Protein AF-A0A2V5JV37-F1 (afdb_monomer)

Secondary structure (DSSP, 8-state):
-EEEEEEEETTT--EEEEEES-HHHHHHHHHTT-STTTGGGPSEEEEEEEEESSTTT-

Nearest PDB structures (foldseek):
  1zg2-assembly1_A  TM=5.395E-01  e=1.138E-02  Halalkalibacterium halodurans
  8ckb-assembly1_I004  TM=6.044E-01  e=1.961E-01  Bacteroides phage crAss001
  8ckb-assembly1_I001  TM=4.579E-01  e=5.657E-01  Bacteroides phage crAss001

Sequence (58 aa):
MFYCYVLRSQKTGRRYVGSCENLTDRIRRYNAGESKATKHGVPWLLIHSEGFATRAEA

Mean predicted aligned error: 3.58 Å

pLDDT: mean 89.78, std 4.82, range [74.88, 95.5]

Radius of gyration: 11.18 Å; Cα contacts (8 Å, |Δi|>4): 111; chains: 1; bounding box: 23×19×30 Å

Foldseek 3Di:
DKKWFWKAQPVPRDIDIDMDPDPVVVLVCLLVLVDPVSNVRPPIDTPDMDDDPDPVVD

Solvent-accessible surface area (backbone atoms only — not comparable to full-atom values): 3261 Å² total; per-residue (Å²): 94,19,29,28,35,34,33,32,15,73,70,70,65,47,75,47,74,52,67,41,72,54,64,69,62,49,54,51,42,39,54,69,40,76,37,86,84,45,36,83,30,42,54,60,41,81,77,47,75,47,79,27,81,42,73,91,79,68

Structure (mmCIF, N/CA/C/O backbone):
data_AF-A0A2V5JV37-F1
#
_entry.id   AF-A0A2V5JV37-F1
#
loop_
_atom_site.group_PDB
_atom_site.id
_atom_site.type_symbol
_atom_site.label_atom_id
_atom_site.label_alt_id
_atom_site.label_comp_id
_atom_site.label_asym_id
_atom_site.label_entity_id
_atom_site.label_seq_id
_atom_site.pdbx_PDB_ins_code
_atom_site.Cartn_x
_atom_site.Cartn_y
_atom_site.Cartn_z
_atom_site.occupancy
_atom_site.B_iso_or_equiv
_atom_site.auth_seq_id
_atom_site.auth_comp_id
_atom_site.auth_asym_id
_atom_site.auth_atom_id
_atom_site.pdbx_PDB_model_num
ATOM 1 N N . MET A 1 1 ? 7.143 -8.757 -11.726 1.00 83.75 1 MET A N 1
ATOM 2 C CA . MET A 1 1 ? 6.024 -7.797 -11.726 1.00 83.75 1 MET A CA 1
ATOM 3 C C . MET A 1 1 ? 6.056 -7.068 -10.402 1.00 83.75 1 MET A C 1
ATOM 5 O O . MET A 1 1 ? 6.124 -7.723 -9.367 1.00 83.75 1 MET A O 1
ATOM 9 N N . PHE A 1 2 ? 6.065 -5.747 -10.439 1.00 91.94 2 PHE A N 1
ATOM 10 C CA . PHE A 1 2 ? 6.017 -4.890 -9.263 1.00 91.94 2 PHE A CA 1
ATOM 11 C C . PHE A 1 2 ? 4.658 -4.212 -9.216 1.00 91.94 2 PHE A C 1
ATOM 13 O O . PHE A 1 2 ? 4.016 -4.045 -10.244 1.00 91.94 2 PHE A O 1
ATOM 20 N N . TYR A 1 3 ? 4.207 -3.848 -8.029 1.00 93.56 3 TYR A N 1
ATOM 21 C CA . TYR A 1 3 ? 2.935 -3.181 -7.833 1.00 93.56 3 TYR A CA 1
ATOM 22 C C . TYR A 1 3 ? 3.160 -1.906 -7.057 1.00 93.56 3 TYR A C 1
ATOM 24 O O . TYR A 1 3 ? 3.788 -1.954 -5.997 1.00 93.56 3 TYR A O 1
ATOM 32 N N . CYS A 1 4 ? 2.596 -0.809 -7.543 1.00 94.62 4 CYS A N 1
ATOM 33 C CA . CYS A 1 4 ? 2.421 0.406 -6.768 1.00 94.62 4 CYS A CA 1
ATOM 34 C C . CYS A 1 4 ? 0.964 0.462 -6.306 1.00 94.62 4 CYS A C 1
ATOM 36 O O . CYS A 1 4 ? 0.045 0.162 -7.069 1.00 94.62 4 CYS A O 1
ATOM 38 N N . TYR A 1 5 ? 0.732 0.747 -5.029 1.00 94.38 5 TYR A N 1
ATOM 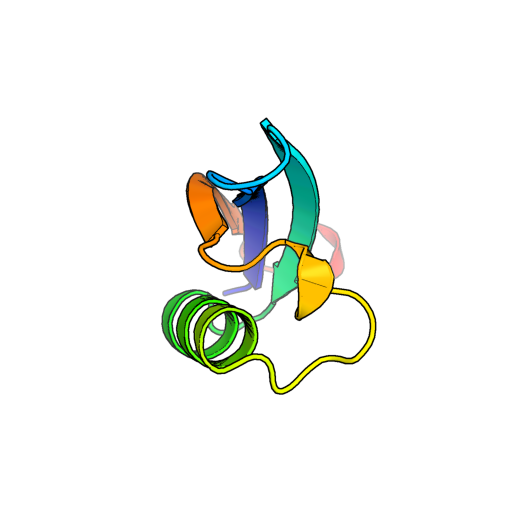39 C CA . TYR A 1 5 ? -0.590 0.610 -4.431 1.00 94.38 5 TYR A CA 1
ATOM 40 C C . TYR A 1 5 ? -0.899 1.726 -3.446 1.00 94.38 5 TYR A C 1
ATOM 42 O O . TYR A 1 5 ? -0.019 2.282 -2.786 1.00 94.38 5 TYR A O 1
ATOM 50 N N . VAL A 1 6 ? -2.195 2.002 -3.311 1.00 95.31 6 VAL A N 1
ATOM 51 C CA . VAL A 1 6 ? -2.740 2.951 -2.348 1.00 95.31 6 VAL A CA 1
ATOM 52 C C . VAL A 1 6 ? -3.707 2.223 -1.427 1.00 95.31 6 VAL A C 1
ATOM 54 O O . VAL A 1 6 ? -4.715 1.653 -1.853 1.00 95.31 6 VAL A O 1
ATOM 57 N N . LEU A 1 7 ? -3.407 2.274 -0.136 1.00 94.19 7 LEU A N 1
ATOM 58 C CA . LEU A 1 7 ? -4.271 1.796 0.931 1.00 94.19 7 LEU A CA 1
ATOM 59 C C . LEU A 1 7 ? -4.949 2.974 1.617 1.00 94.19 7 LEU A C 1
ATOM 61 O O . LEU A 1 7 ? -4.371 4.053 1.748 1.00 94.19 7 LEU A O 1
ATOM 65 N N . ARG A 1 8 ? -6.152 2.748 2.134 1.00 94.19 8 ARG A N 1
ATOM 66 C CA . ARG A 1 8 ? -6.855 3.672 3.018 1.00 94.19 8 ARG A CA 1
ATOM 67 C C . ARG A 1 8 ? -7.145 2.987 4.344 1.00 94.19 8 ARG A C 1
ATOM 69 O O . ARG A 1 8 ? -7.764 1.928 4.381 1.00 94.19 8 ARG A O 1
ATOM 76 N N . SER A 1 9 ? -6.724 3.609 5.435 1.00 93.81 9 SER A N 1
ATOM 77 C CA . SER A 1 9 ? -7.114 3.209 6.782 1.00 93.81 9 SER A CA 1
ATOM 78 C C . SER A 1 9 ? -8.610 3.452 6.951 1.00 93.81 9 SER A C 1
ATOM 80 O O . SER A 1 9 ? -9.060 4.594 6.843 1.00 93.81 9 SER A O 1
ATOM 82 N N . GLN A 1 10 ? -9.383 2.412 7.252 1.00 90.81 10 GLN A N 1
ATOM 83 C CA . GLN A 1 10 ? -10.797 2.585 7.595 1.00 90.81 10 GLN A CA 1
ATOM 84 C C . GLN A 1 10 ? -10.965 3.249 8.965 1.00 90.81 10 GLN A C 1
ATOM 86 O O . GLN A 1 10 ? -11.934 3.963 9.189 1.00 90.81 10 GLN A O 1
ATOM 91 N N . LYS A 1 11 ? -9.986 3.075 9.861 1.00 90.38 11 LYS A N 1
ATOM 92 C CA . LYS A 1 11 ? -9.999 3.664 11.204 1.00 90.38 11 LYS A CA 1
ATOM 93 C C . LYS A 1 11 ? -9.734 5.169 11.207 1.00 90.38 11 LYS A C 1
ATOM 95 O O . LYS A 1 11 ? -10.381 5.909 11.934 1.00 90.38 11 LYS A O 1
ATOM 100 N N . THR A 1 12 ? -8.738 5.618 10.445 1.00 90.94 12 THR A N 1
ATOM 101 C CA . THR A 1 12 ? -8.250 7.012 10.502 1.00 90.94 12 THR A CA 1
ATOM 102 C C . THR A 1 12 ? -8.509 7.796 9.220 1.00 90.94 12 THR A C 1
ATOM 104 O O . THR A 1 12 ? -8.215 8.985 9.158 1.00 90.94 12 THR A O 1
ATOM 107 N N . GLY A 1 13 ? -8.982 7.137 8.160 1.00 90.94 13 GLY A N 1
ATOM 108 C CA . GLY A 1 13 ? -9.146 7.733 6.835 1.00 90.94 13 GLY A CA 1
ATOM 109 C C . GLY A 1 13 ? -7.835 8.011 6.091 1.00 90.94 13 GLY A C 1
ATOM 110 O O . GLY A 1 13 ? -7.887 8.374 4.915 1.00 90.94 13 GLY A O 1
ATOM 111 N N . ARG A 1 14 ? -6.674 7.827 6.738 1.00 92.19 14 ARG A N 1
ATOM 112 C CA . ARG A 1 14 ? -5.349 8.102 6.167 1.00 92.19 14 ARG A CA 1
ATOM 113 C C . ARG A 1 14 ? -5.064 7.220 4.963 1.00 92.19 14 ARG A C 1
ATOM 115 O O . ARG A 1 14 ? -5.423 6.044 4.949 1.00 92.19 14 ARG A O 1
ATOM 122 N N . ARG A 1 15 ? -4.368 7.788 3.983 1.00 93.81 15 ARG A N 1
ATOM 123 C CA . ARG A 1 15 ? -3.864 7.057 2.822 1.00 93.81 15 ARG A CA 1
ATOM 124 C C . ARG A 1 15 ? -2.419 6.640 3.063 1.00 93.81 15 ARG A C 1
ATOM 126 O O . ARG A 1 15 ? -1.660 7.377 3.685 1.00 93.81 15 ARG A O 1
ATOM 133 N N . TYR A 1 16 ? -2.065 5.462 2.579 1.00 91.0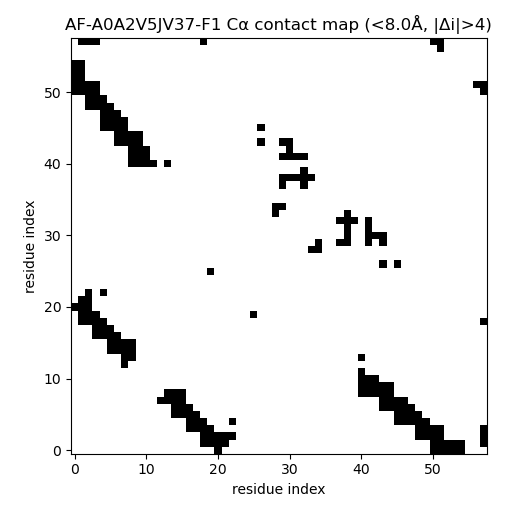0 16 TYR A N 1
ATOM 134 C CA . TYR A 1 16 ? -0.706 4.948 2.576 1.00 91.00 16 TYR A CA 1
ATOM 135 C C . TYR A 1 16 ? -0.377 4.495 1.163 1.00 91.00 16 TYR A C 1
ATOM 137 O O . TYR A 1 16 ? -1.147 3.743 0.573 1.00 91.00 16 TYR A O 1
ATOM 145 N N . VAL A 1 17 ? 0.744 4.967 0.633 1.00 93.19 17 VAL A N 1
ATOM 146 C CA . VAL A 1 17 ? 1.232 4.591 -0.693 1.00 93.19 17 VAL A CA 1
ATOM 147 C C . VAL A 1 17 ? 2.502 3.782 -0.508 1.00 93.19 17 VAL A C 1
ATOM 149 O O . VAL A 1 17 ? 3.336 4.117 0.336 1.00 93.19 17 VAL A O 1
ATOM 152 N N . GLY A 1 18 ? 2.647 2.717 -1.279 1.00 91.19 18 GLY A N 1
ATOM 153 C CA . GLY A 1 18 ? 3.871 1.938 -1.295 1.00 91.19 18 GLY A CA 1
ATOM 154 C C . GLY A 1 18 ? 3.978 1.098 -2.551 1.00 91.19 18 GLY A C 1
ATOM 155 O O . GLY A 1 18 ? 3.022 0.976 -3.313 1.00 91.19 18 GLY A O 1
ATOM 156 N N . SER A 1 19 ? 5.143 0.480 -2.725 1.00 93.75 19 SER A N 1
ATOM 157 C CA . SER A 1 19 ? 5.376 -0.492 -3.784 1.00 93.75 19 SER A CA 1
ATOM 158 C C . SER A 1 19 ? 5.883 -1.827 -3.233 1.00 93.75 19 SER A C 1
ATOM 160 O O . SER A 1 19 ? 6.433 -1.921 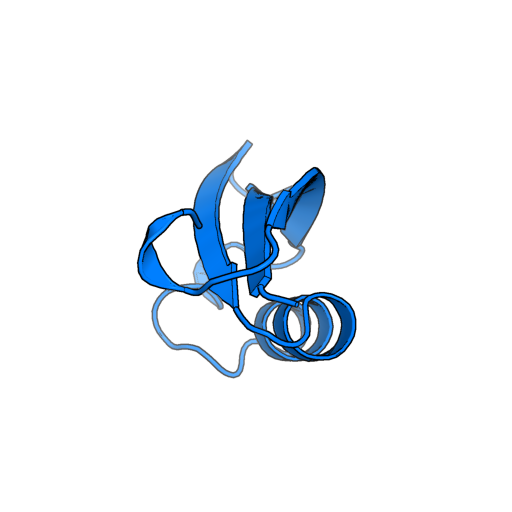-2.124 1.00 93.75 19 SER A O 1
ATOM 162 N N . CYS A 1 20 ? 5.586 -2.914 -3.943 1.00 92.62 20 CYS A N 1
ATOM 163 C CA . CYS A 1 20 ? 6.029 -4.264 -3.595 1.00 92.62 20 CYS A CA 1
ATOM 164 C C . CYS A 1 20 ? 5.884 -5.235 -4.768 1.00 92.62 20 CYS A C 1
ATOM 166 O O . CYS A 1 20 ? 5.124 -4.986 -5.693 1.00 92.62 20 CYS A O 1
ATOM 168 N N . GLU A 1 21 ? 6.554 -6.380 -4.693 1.00 92.56 21 GLU A N 1
ATOM 169 C CA . GLU A 1 21 ? 6.385 -7.469 -5.668 1.00 92.56 21 GLU A CA 1
ATOM 170 C C . GLU A 1 21 ? 5.125 -8.307 -5.408 1.00 92.56 21 GLU A C 1
ATOM 172 O O . GLU A 1 21 ? 4.529 -8.840 -6.339 1.00 92.56 21 GLU A O 1
ATOM 177 N N . ASN A 1 22 ? 4.690 -8.410 -4.146 1.00 90.88 22 ASN A N 1
ATOM 178 C CA . ASN A 1 22 ? 3.531 -9.208 -3.749 1.00 90.88 22 ASN A CA 1
ATOM 179 C C . ASN A 1 22 ? 2.538 -8.374 -2.930 1.00 90.88 22 ASN A C 1
ATOM 181 O O . ASN A 1 22 ? 2.680 -8.215 -1.714 1.00 90.88 22 ASN A O 1
ATOM 185 N N . LEU A 1 23 ? 1.525 -7.847 -3.619 1.00 90.19 23 LEU A N 1
ATOM 186 C CA . LEU A 1 23 ? 0.501 -6.980 -3.039 1.00 90.19 23 LEU A CA 1
ATOM 187 C C . LEU A 1 23 ? -0.363 -7.699 -1.993 1.00 90.19 23 LEU A C 1
ATOM 189 O O . LEU A 1 23 ? -0.633 -7.144 -0.927 1.00 90.19 23 LEU A O 1
ATOM 193 N N . THR A 1 24 ? -0.763 -8.941 -2.264 1.00 89.75 24 THR A N 1
ATOM 194 C CA . THR A 1 24 ? -1.656 -9.715 -1.391 1.00 89.75 24 THR A CA 1
ATOM 195 C C . THR A 1 24 ? -1.007 -10.007 -0.042 1.00 89.75 24 THR A C 1
ATOM 197 O O . THR A 1 24 ? -1.598 -9.742 1.007 1.00 89.75 24 THR A O 1
ATOM 200 N N . ASP A 1 25 ? 0.234 -10.502 -0.058 1.00 91.31 25 ASP A N 1
ATOM 201 C CA . ASP A 1 25 ? 0.990 -10.759 1.168 1.00 91.31 25 ASP A CA 1
ATOM 202 C C . ASP A 1 25 ? 1.249 -9.454 1.935 1.00 91.31 25 ASP A C 1
ATOM 204 O O . ASP A 1 25 ? 1.064 -9.381 3.151 1.00 91.31 25 ASP A O 1
ATOM 208 N N . ARG A 1 26 ? 1.572 -8.371 1.216 1.00 91.88 26 ARG A N 1
ATOM 209 C CA . ARG A 1 26 ? 1.812 -7.059 1.818 1.00 91.88 26 ARG A CA 1
ATOM 210 C C . ARG A 1 26 ? 0.590 -6.519 2.566 1.00 91.88 26 ARG A C 1
ATOM 212 O O . ARG A 1 26 ? 0.728 -6.077 3.709 1.00 91.88 26 ARG A O 1
ATOM 219 N N . ILE A 1 27 ? -0.596 -6.575 1.959 1.00 90.06 27 ILE A N 1
ATOM 220 C CA . ILE A 1 27 ? -1.849 -6.132 2.592 1.00 90.06 27 ILE A CA 1
ATOM 221 C C . ILE A 1 27 ? -2.156 -6.984 3.825 1.00 90.06 27 ILE A C 1
ATOM 223 O O . ILE A 1 27 ? -2.521 -6.437 4.870 1.00 90.06 27 ILE A O 1
ATOM 227 N N . ARG A 1 28 ? -1.958 -8.306 3.736 1.00 91.44 28 ARG A N 1
ATOM 228 C CA . ARG A 1 28 ? -2.151 -9.220 4.868 1.00 91.44 28 ARG A CA 1
ATOM 229 C C . ARG A 1 28 ? -1.272 -8.828 6.058 1.00 91.44 28 ARG A C 1
ATOM 231 O O . ARG A 1 28 ? -1.801 -8.679 7.156 1.00 91.44 28 ARG A O 1
ATOM 238 N N . ARG A 1 29 ? 0.027 -8.583 5.847 1.00 89.62 29 ARG A N 1
ATOM 239 C CA . ARG A 1 29 ? 0.959 -8.169 6.918 1.00 89.62 29 ARG A CA 1
ATOM 240 C C . ARG A 1 29 ? 0.584 -6.830 7.549 1.00 89.62 29 ARG A C 1
ATOM 242 O O . ARG A 1 29 ? 0.663 -6.666 8.766 1.00 89.62 29 ARG A O 1
ATOM 249 N N . TYR A 1 30 ? 0.151 -5.860 6.741 1.00 88.88 30 TYR A N 1
ATOM 250 C CA . TYR A 1 30 ? -0.310 -4.578 7.275 1.00 88.88 30 TYR A CA 1
ATOM 251 C C . TYR A 1 30 ? -1.567 -4.726 8.125 1.00 88.88 30 TYR A C 1
ATOM 253 O O . TYR A 1 30 ? -1.627 -4.128 9.195 1.00 88.88 30 TYR A O 1
ATOM 261 N N . ASN A 1 31 ? -2.528 -5.544 7.693 1.00 87.94 31 ASN A N 1
ATOM 262 C CA . ASN A 1 31 ? -3.741 -5.823 8.462 1.00 87.94 31 ASN A CA 1
ATOM 263 C C . ASN A 1 31 ? -3.498 -6.707 9.691 1.00 87.94 31 ASN A C 1
ATOM 265 O O . ASN A 1 31 ? -4.240 -6.594 10.661 1.00 87.94 31 ASN A O 1
ATOM 269 N N . ALA A 1 32 ? -2.426 -7.500 9.703 1.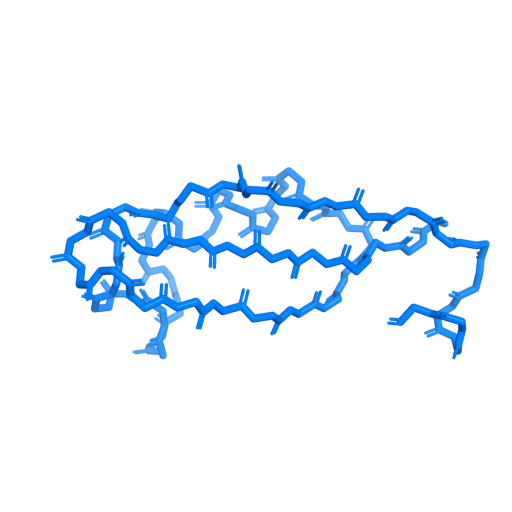00 89.75 32 ALA A N 1
ATOM 270 C CA . ALA A 1 32 ? -1.941 -8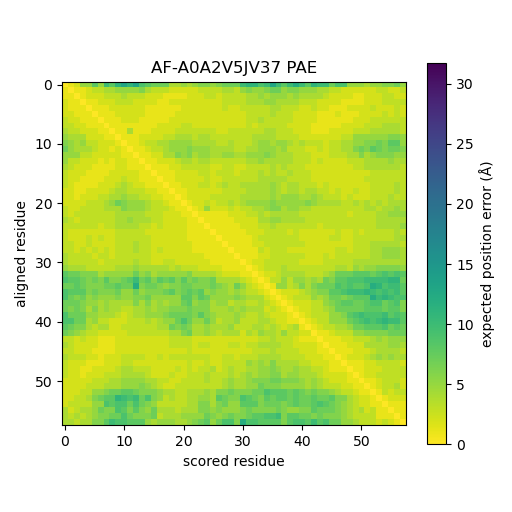.199 10.892 1.00 89.75 32 ALA A CA 1
ATOM 271 C C . ALA A 1 32 ? -1.231 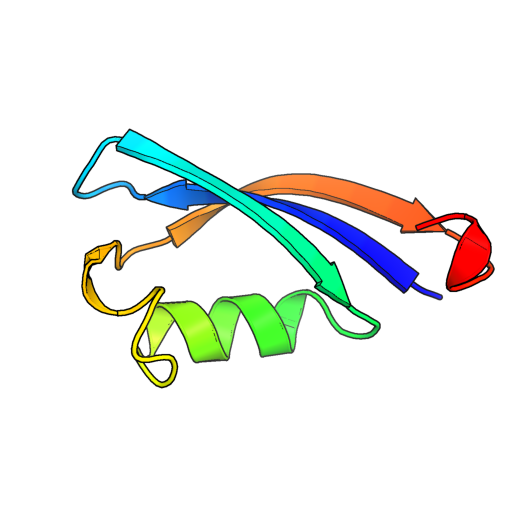-7.270 11.901 1.00 89.75 32 ALA A C 1
ATOM 273 O O . ALA A 1 32 ? -0.918 -7.687 13.012 1.00 89.75 32 ALA A O 1
ATOM 274 N N . GLY A 1 33 ? -0.977 -6.002 11.546 1.00 85.06 33 GLY A N 1
ATOM 275 C CA . GLY A 1 33 ? -0.326 -5.034 12.434 1.00 85.06 33 GLY A CA 1
ATOM 276 C C . GLY A 1 33 ? 1.179 -5.257 12.619 1.00 85.06 33 GLY A C 1
ATOM 277 O O . GLY A 1 33 ? 1.765 -4.701 13.547 1.00 85.06 33 GLY A O 1
ATOM 278 N N . GLU A 1 34 ? 1.821 -6.020 11.731 1.00 84.25 34 GLU A N 1
ATOM 279 C CA . GLU A 1 34 ? 3.242 -6.390 11.841 1.00 84.25 34 GLU A CA 1
ATOM 280 C C . GLU A 1 34 ? 4.201 -5.202 11.654 1.00 84.25 34 GLU A C 1
ATOM 282 O O . GLU A 1 34 ? 5.354 -5.241 12.082 1.00 84.25 34 GLU A O 1
ATOM 287 N N . SER A 1 35 ? 3.740 -4.109 11.039 1.00 80.69 35 SER A N 1
ATOM 288 C CA . SER A 1 35 ? 4.546 -2.902 10.847 1.00 80.69 35 SER A CA 1
ATOM 289 C C . SER A 1 35 ? 4.204 -1.830 11.878 1.00 80.69 35 SER A C 1
ATOM 291 O O . SER A 1 35 ? 3.064 -1.373 11.975 1.00 80.69 35 SER A O 1
ATOM 293 N N . LYS A 1 36 ? 5.223 -1.348 12.607 1.00 80.06 36 LYS A N 1
ATOM 294 C CA . LYS A 1 36 ? 5.082 -0.269 13.604 1.00 80.06 36 LYS A CA 1
ATOM 295 C C . LYS A 1 36 ? 4.430 0.995 13.031 1.00 80.06 36 LYS A C 1
ATOM 297 O O . LYS A 1 36 ? 3.716 1.673 13.763 1.00 80.06 36 LYS A O 1
ATOM 302 N N . ALA A 1 37 ? 4.656 1.294 11.751 1.00 76.81 37 ALA A N 1
ATOM 303 C CA . ALA A 1 37 ? 4.110 2.479 11.095 1.00 76.81 37 ALA A CA 1
ATOM 304 C C . ALA A 1 37 ? 2.637 2.308 10.691 1.00 76.81 37 ALA A C 1
ATOM 306 O O . ALA A 1 37 ? 1.851 3.245 10.811 1.00 76.81 37 ALA A O 1
ATOM 307 N N . THR A 1 38 ? 2.241 1.115 10.235 1.00 79.94 38 THR A N 1
ATOM 308 C CA . THR A 1 38 ? 0.890 0.886 9.702 1.00 79.94 38 THR A CA 1
ATOM 309 C C . THR A 1 38 ? -0.067 0.269 10.724 1.00 79.94 38 THR A C 1
ATOM 311 O O . THR A 1 38 ? -1.279 0.396 10.557 1.00 79.94 38 THR A O 1
ATOM 314 N N . LYS A 1 39 ? 0.422 -0.299 11.838 1.00 84.56 39 LYS A N 1
ATOM 315 C CA . LYS A 1 39 ? -0.419 -0.920 12.883 1.00 84.56 39 LYS A CA 1
ATOM 316 C C . LYS A 1 39 ? -1.505 0.004 13.442 1.00 84.56 39 LYS A C 1
ATOM 318 O O . LYS A 1 39 ? -2.596 -0.444 13.766 1.00 84.56 39 LYS A O 1
ATOM 323 N N . HIS A 1 40 ? -1.238 1.309 13.522 1.00 86.44 40 HIS A N 1
ATOM 324 C CA . HIS A 1 40 ? -2.194 2.286 14.054 1.00 86.44 40 HIS A CA 1
ATOM 325 C C . HIS A 1 40 ? -3.349 2.594 13.091 1.00 86.44 40 HIS A C 1
ATOM 327 O O . HIS A 1 40 ? -4.376 3.119 13.522 1.00 86.44 40 HIS A O 1
ATOM 333 N N . GLY A 1 41 ? -3.184 2.276 11.803 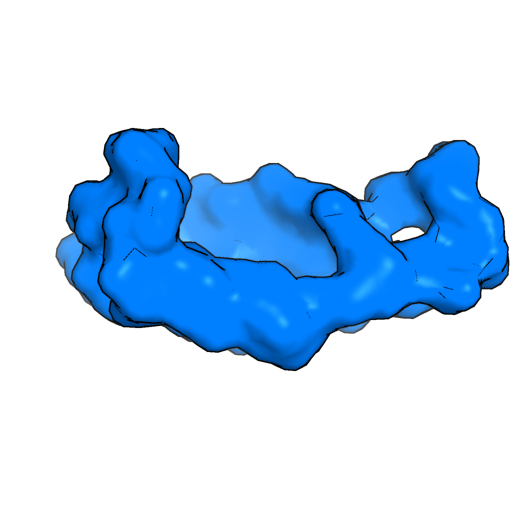1.00 85.19 41 GLY A N 1
ATOM 334 C CA . GLY A 1 41 ? -4.182 2.506 10.761 1.00 85.19 41 GLY A CA 1
ATOM 335 C C . GLY A 1 41 ? -4.995 1.270 10.369 1.00 85.19 41 GLY A C 1
ATOM 336 O O . GLY A 1 41 ? -5.844 1.389 9.490 1.00 85.19 41 GLY A O 1
ATOM 337 N N . VAL A 1 42 ? -4.780 0.115 11.004 1.00 87.00 42 VAL A N 1
ATOM 338 C CA . VAL A 1 42 ? -5.565 -1.105 10.746 1.00 87.00 42 VAL A CA 1
ATOM 339 C C . VAL A 1 42 ? -7.049 -0.876 11.100 1.00 87.00 42 VAL A C 1
ATOM 341 O O . VAL A 1 42 ? -7.324 -0.254 12.133 1.00 87.00 42 VAL A O 1
ATOM 344 N N . PRO A 1 43 ? -8.005 -1.369 10.285 1.00 91.62 43 PRO A N 1
ATOM 345 C CA . PRO A 1 43 ? -7.802 -2.107 9.035 1.00 91.62 43 PRO A CA 1
ATOM 346 C C . PRO A 1 43 ? -7.533 -1.193 7.828 1.00 91.62 43 PRO A C 1
ATOM 348 O O . PRO A 1 43 ? -8.126 -0.123 7.676 1.00 91.62 43 PRO A O 1
ATOM 351 N N . TRP A 1 44 ? -6.627 -1.640 6.960 1.00 93.62 44 TRP A N 1
ATOM 352 C CA . TRP A 1 44 ? -6.267 -1.037 5.682 1.00 93.62 44 TRP A CA 1
ATOM 353 C C . TRP A 1 44 ? -7.049 -1.689 4.545 1.00 93.62 44 TRP A C 1
ATOM 355 O O . TRP A 1 44 ? -7.003 -2.907 4.356 1.00 93.62 44 TRP A O 1
ATOM 365 N N . LEU A 1 45 ? -7.724 -0.854 3.761 1.00 93.38 45 LEU A N 1
ATOM 366 C CA . LEU A 1 45 ? -8.437 -1.235 2.551 1.00 93.38 45 LEU A CA 1
ATOM 367 C C . LEU A 1 45 ? -7.604 -0.844 1.329 1.00 93.38 45 LEU A C 1
ATOM 369 O O . LEU A 1 45 ? -7.164 0.302 1.232 1.00 93.38 45 LEU A O 1
ATOM 373 N N . LEU A 1 46 ? -7.408 -1.769 0.393 1.00 94.38 46 LEU A N 1
ATOM 374 C CA . LEU A 1 46 ? -6.828 -1.448 -0.908 1.00 94.38 46 LEU A CA 1
ATOM 375 C C . LEU A 1 46 ? -7.842 -0.640 -1.719 1.00 94.38 46 LEU A C 1
ATOM 377 O O . LEU A 1 46 ? -8.945 -1.121 -1.964 1.00 94.38 46 LEU A O 1
ATOM 381 N N . ILE A 1 47 ? -7.475 0.581 -2.105 1.00 95.50 47 ILE A N 1
ATOM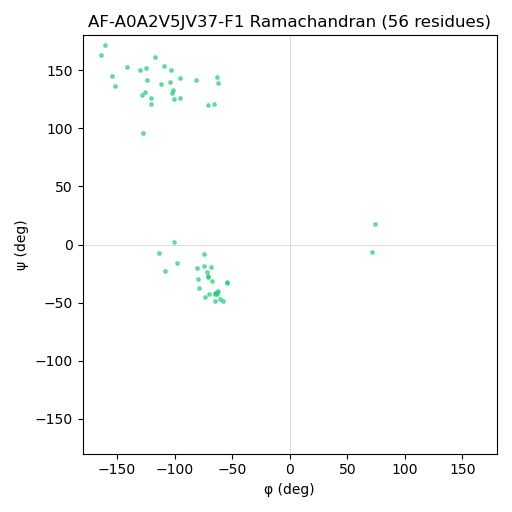 382 C CA . ILE A 1 47 ? -8.334 1.443 -2.931 1.00 95.50 47 ILE A CA 1
ATOM 383 C C . ILE A 1 47 ? -7.820 1.578 -4.362 1.00 95.50 47 ILE A C 1
ATOM 385 O O . ILE A 1 47 ? -8.603 1.897 -5.247 1.00 95.50 47 ILE A O 1
ATOM 389 N N . HIS A 1 48 ? -6.523 1.349 -4.582 1.00 94.56 48 HIS A N 1
ATOM 390 C CA . HIS A 1 48 ? -5.907 1.413 -5.903 1.00 94.56 48 HIS A CA 1
ATOM 391 C C . HIS A 1 48 ? -4.660 0.538 -5.969 1.00 94.56 48 HIS A C 1
ATOM 393 O O . HIS A 1 48 ? -3.909 0.462 -4.993 1.00 94.56 48 HIS A O 1
ATOM 399 N N . SER A 1 49 ? -4.419 -0.078 -7.121 1.00 94.62 49 SER A N 1
ATOM 400 C CA . SER A 1 49 ? -3.178 -0.792 -7.415 1.00 94.62 49 SER A CA 1
ATOM 401 C C . SER A 1 49 ? -2.894 -0.788 -8.905 1.00 94.62 49 SER A C 1
ATOM 403 O O . SER A 1 49 ? -3.780 -1.099 -9.697 1.00 94.62 49 SER A O 1
ATOM 405 N N . GLU A 1 50 ? -1.643 -0.537 -9.258 1.00 94.00 50 GLU A N 1
ATOM 406 C CA . GLU A 1 50 ? -1.124 -0.623 -10.619 1.00 94.00 50 GLU A CA 1
ATOM 407 C C . GLU A 1 50 ? 0.060 -1.582 -10.659 1.00 94.00 50 GLU A C 1
ATOM 409 O O . GLU A 1 50 ? 0.846 -1.650 -9.712 1.00 94.00 50 GLU A O 1
ATOM 414 N N . GLY A 1 51 ? 0.149 -2.359 -11.738 1.00 93.38 51 GLY A N 1
ATOM 415 C CA . GLY A 1 51 ? 1.219 -3.321 -11.974 1.00 93.38 51 GLY A CA 1
ATOM 416 C C . GLY A 1 51 ? 2.217 -2.799 -13.003 1.00 93.38 51 GLY A C 1
ATOM 417 O O . GLY A 1 51 ? 1.823 -2.242 -14.022 1.00 93.38 51 GLY A O 1
ATOM 418 N N . PHE A 1 52 ? 3.498 -3.043 -12.753 1.00 92.56 52 PHE A N 1
ATOM 419 C CA . PHE A 1 52 ? 4.626 -2.609 -13.568 1.00 92.56 52 PHE A CA 1
ATOM 420 C C . PHE A 1 52 ? 5.561 -3.786 -13.856 1.00 92.56 52 PHE A C 1
ATOM 422 O O . PHE A 1 52 ? 5.693 -4.726 -13.056 1.00 92.56 52 PHE A O 1
ATOM 429 N N . ALA A 1 53 ? 6.235 -3.741 -15.005 1.00 90.31 53 ALA A N 1
ATOM 430 C CA . ALA A 1 53 ? 7.166 -4.788 -15.405 1.00 90.31 53 ALA A CA 1
ATOM 431 C C . ALA A 1 53 ? 8.424 -4.763 -14.527 1.00 90.31 53 ALA A C 1
ATOM 433 O O . ALA A 1 53 ? 8.880 -5.813 -14.058 1.00 90.31 53 ALA A O 1
ATOM 434 N N . THR A 1 54 ? 8.937 -3.564 -14.245 1.00 90.62 54 THR A N 1
ATOM 435 C CA . THR A 1 54 ? 10.162 -3.357 -13.471 1.00 90.62 54 THR A CA 1
ATOM 436 C C . THR A 1 54 ? 9.913 -2.607 -12.164 1.00 90.62 54 THR A C 1
ATOM 438 O O . THR A 1 54 ? 8.902 -1.937 -11.980 1.00 90.62 54 THR A O 1
ATOM 441 N N . ARG A 1 55 ? 10.868 -2.7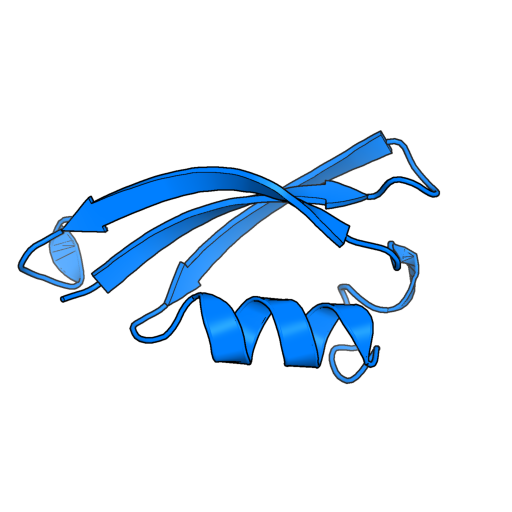12 -11.233 1.00 84.88 55 ARG A N 1
ATOM 442 C CA . ARG A 1 55 ? 10.832 -1.970 -9.966 1.00 84.88 55 ARG A CA 1
ATOM 443 C C . ARG A 1 55 ? 11.010 -0.471 -10.165 1.00 84.88 55 ARG A C 1
ATOM 445 O O . ARG A 1 55 ? 10.532 0.293 -9.348 1.00 84.88 55 ARG A O 1
ATOM 452 N N . ALA A 1 56 ? 11.764 -0.072 -11.187 1.00 87.88 56 ALA A N 1
ATOM 453 C CA . ALA A 1 56 ? 12.061 1.332 -11.447 1.00 87.88 56 ALA A CA 1
ATOM 454 C C . ALA A 1 56 ? 10.831 2.093 -11.962 1.00 87.88 56 ALA A C 1
ATOM 456 O O . ALA A 1 56 ? 10.725 3.293 -11.743 1.00 87.88 56 ALA A O 1
ATOM 457 N N . GLU A 1 57 ? 9.916 1.390 -12.629 1.00 80.12 57 GLU A N 1
ATOM 458 C CA . GLU A 1 57 ? 8.647 1.943 -13.110 1.00 80.12 57 GLU A CA 1
ATOM 459 C C . GLU A 1 57 ? 7.571 2.027 -12.013 1.00 80.12 57 GLU A C 1
ATOM 461 O O . GLU A 1 57 ? 6.623 2.788 -12.175 1.00 80.12 57 GLU A O 1
ATOM 466 N N . ALA A 1 58 ? 7.714 1.254 -10.926 1.00 74.88 58 ALA A N 1
ATOM 467 C CA . ALA A 1 58 ? 6.752 1.147 -9.823 1.00 74.88 58 ALA A CA 1
ATOM 468 C C . ALA A 1 58 ? 7.056 2.099 -8.661 1.00 74.88 58 ALA A C 1
ATOM 470 O O . ALA A 1 58 ? 6.116 2.790 -8.212 1.00 74.88 58 ALA A O 1
#